Protein AF-A0A843XQ84-F1 (afdb_monomer)

Secondary structure (DSSP, 8-state):
----------SS--SSEEEEEEE----S--TT-EEEEEEE-TTT-TTT--EEEEEEE--STTSPPEEEEEEEBTTB-SS---EEEE-SS-TTTSPEEEEEEE-SS-EEE-

InterPro domains:
  IPR000757 Beta-glucanase-like, N-terminal domain [PF00722] (4-109)
  IPR000757 Beta-glucanase-like, N-terminal domain [PS51762] (1-110)
  IPR013320 Concanavalin A-like lectin/glucanase domain superfamily [SSF49899] (4-108)
  IPR044791 Beta-glucanase/XTH [PTHR31062] (4-108)

Mean predi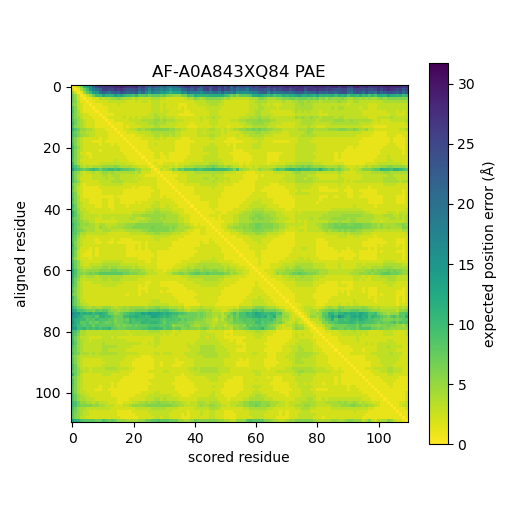cted aligned error: 3.46 Å

Nearest PDB structures (foldseek):
  2uwc-assembly2_B  TM=9.523E-01  e=3.281E-08  Tropaeolum majus
  2uwa-assembly3_C  TM=9.730E-01  e=8.077E-08  Tropaeolum majus
  2uwc-assembly1_A  TM=9.519E-01  e=8.517E-08  Tropaeolum majus
  2vh9-assembly2_B  TM=9.703E-01  e=1.609E-07  Tropaeolum majus
  1un1-assembly2_B  TM=9.450E-01  e=2.813E-06  Populus tremula

Solvent-accessible surface area (backbone atoms only — not comparable to full-atom values): 6763 Å² total; per-residue (Å²): 132,89,88,73,88,87,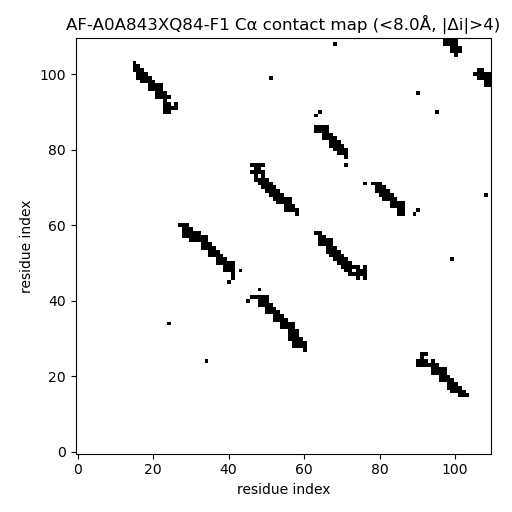86,86,78,75,96,70,88,75,96,58,47,77,48,72,49,72,50,57,45,85,80,60,76,28,58,90,44,73,53,76,56,70,51,70,45,45,96,80,32,77,77,44,24,41,32,43,40,39,36,37,40,38,25,55,71,97,50,76,54,33,43,30,39,37,48,34,38,95,55,34,65,89,59,76,55,73,47,79,42,73,64,100,61,70,54,46,79,49,65,46,72,47,30,44,38,38,52,96,90,48,77,45,83,82

Sequence (110 aa):
MSMAGSGFISSDLYNHGFFSAKIKLPSDYTAGVVVAFYTSNGDIYEKTHDELDFEFLGNVRGRPWKMQTNVYGNGSTYRGREERYVLPFDPTREAHRYSIFWSYDTIMYV

Radius of gyration: 14.88 Å; Cα contacts (8 Å, |Δi|>4): 198; chains: 1; bounding box: 34×28×44 Å

Organism: Colocasia esculenta (NCBI:txid4460)

pLDDT: mean 94.71, std 7.43, range [47.75, 98.69]

Foldseek 3Di:
DDDDDDDDDDPDDDPFDKDKDFDADAQAQQAPHKDKDKDKPCVPVVQAIWMWIWIFHGHHHPDFIKTKIWIGHPRDPPDIPIDIDGDPDRSNPGTDMWIWGTDPVDTDID

Structure (mmCIF, N/CA/C/O backbone):
data_AF-A0A843XQ84-F1
#
_entry.id   AF-A0A843XQ84-F1
#
loop_
_atom_site.group_PDB
_atom_site.id
_atom_site.type_symbol
_atom_site.label_atom_id
_atom_site.label_alt_id
_atom_site.label_comp_id
_atom_site.label_asym_id
_atom_site.label_entity_id
_atom_site.label_seq_id
_atom_site.pdbx_PDB_ins_code
_atom_site.Cartn_x
_atom_site.Cartn_y
_atom_site.Cartn_z
_atom_site.occupancy
_atom_site.B_iso_or_equiv
_atom_site.auth_seq_id
_atom_site.auth_comp_id
_atom_site.auth_asym_id
_atom_site.auth_atom_id
_atom_site.pdbx_PDB_model_num
ATOM 1 N N . MET A 1 1 ? 14.469 -5.593 25.210 1.00 47.75 1 MET A N 1
ATOM 2 C CA . MET A 1 1 ? 13.859 -6.204 24.011 1.00 47.75 1 MET A CA 1
ATOM 3 C C . MET A 1 1 ? 13.839 -5.145 22.927 1.00 47.75 1 MET A C 1
ATOM 5 O O . MET A 1 1 ? 13.253 -4.099 23.171 1.00 47.75 1 MET A O 1
ATOM 9 N N . SER A 1 2 ? 14.509 -5.351 21.791 1.00 53.62 2 SER A N 1
ATOM 10 C CA . SER A 1 2 ? 14.247 -4.514 20.615 1.00 53.62 2 SER A CA 1
ATOM 11 C C . SER A 1 2 ? 12.910 -4.963 20.025 1.00 53.62 2 SER A C 1
ATOM 13 O O . SER A 1 2 ? 12.720 -6.138 19.727 1.00 53.62 2 SER A O 1
ATOM 15 N N . MET A 1 3 ? 11.950 -4.048 19.931 1.00 70.06 3 MET A N 1
ATOM 16 C CA . MET A 1 3 ? 10.703 -4.285 19.203 1.00 70.06 3 MET A CA 1
ATOM 17 C C . MET A 1 3 ? 10.995 -3.947 17.739 1.00 70.06 3 MET A C 1
ATOM 19 O O . MET A 1 3 ? 11.185 -2.777 17.415 1.00 70.06 3 MET A O 1
ATOM 23 N N . ALA A 1 4 ? 11.132 -4.963 16.888 1.00 87.81 4 ALA A N 1
ATOM 24 C CA . ALA A 1 4 ? 11.303 -4.794 15.446 1.00 87.81 4 ALA A CA 1
ATOM 25 C C . ALA A 1 4 ? 9.949 -4.928 14.730 1.00 87.81 4 ALA A C 1
ATOM 27 O O . ALA A 1 4 ? 9.034 -5.576 15.241 1.00 87.81 4 ALA A O 1
ATOM 28 N N . GLY A 1 5 ? 9.830 -4.318 13.548 1.00 92.00 5 GLY A N 1
ATOM 29 C CA . GLY A 1 5 ? 8.718 -4.577 12.629 1.00 92.00 5 GLY A CA 1
ATOM 30 C C . GLY A 1 5 ? 8.779 -5.986 12.022 1.00 92.00 5 GLY A C 1
ATOM 31 O O . GLY A 1 5 ? 9.674 -6.775 12.327 1.00 92.00 5 GLY A O 1
ATOM 32 N N . SER A 1 6 ? 7.827 -6.308 11.147 1.00 95.94 6 SER A N 1
ATOM 33 C CA . SER A 1 6 ? 7.787 -7.574 10.406 1.00 95.94 6 SER A CA 1
ATOM 34 C C . SER A 1 6 ? 7.169 -7.368 9.023 1.00 95.94 6 SER A C 1
ATOM 36 O O . SER A 1 6 ? 6.391 -6.436 8.830 1.00 95.94 6 SER A O 1
ATOM 38 N N . GLY A 1 7 ? 7.515 -8.241 8.079 1.00 96.00 7 GLY A N 1
ATOM 39 C CA . GLY A 1 7 ? 7.019 -8.229 6.707 1.00 96.00 7 GLY A CA 1
ATOM 40 C C . GLY A 1 7 ? 7.294 -9.558 6.002 1.00 96.00 7 GLY A C 1
ATOM 41 O O . GLY A 1 7 ? 8.033 -10.402 6.512 1.00 96.00 7 GLY A O 1
ATOM 42 N N . PHE A 1 8 ? 6.682 -9.744 4.837 1.00 96.88 8 PHE A N 1
ATOM 43 C CA . PHE A 1 8 ? 6.918 -10.874 3.939 1.00 96.88 8 PHE A CA 1
ATOM 44 C C . PHE A 1 8 ? 6.840 -10.392 2.487 1.00 96.88 8 PHE A C 1
ATOM 46 O O . PHE A 1 8 ? 6.189 -9.390 2.202 1.00 96.88 8 PHE A O 1
ATOM 53 N N . ILE A 1 9 ? 7.491 -11.118 1.582 1.00 97.12 9 ILE A N 1
ATOM 54 C CA . ILE A 1 9 ? 7.538 -10.826 0.145 1.00 97.12 9 ILE A CA 1
ATOM 55 C C . ILE A 1 9 ? 7.068 -12.055 -0.641 1.00 97.12 9 ILE A C 1
ATOM 57 O O . ILE A 1 9 ? 7.143 -13.182 -0.141 1.00 97.12 9 ILE A O 1
ATOM 61 N N . SER A 1 10 ? 6.537 -11.851 -1.847 1.00 97.50 10 SER A N 1
ATOM 62 C CA . SER A 1 10 ? 6.161 -12.952 -2.734 1.00 97.50 10 SER A CA 1
ATOM 63 C C . SER A 1 10 ? 7.372 -13.812 -3.101 1.00 97.50 10 SER A C 1
ATOM 65 O O . SER A 1 10 ? 8.489 -13.320 -3.223 1.00 97.50 10 SER A O 1
ATOM 67 N N . SER A 1 11 ? 7.147 -15.111 -3.305 1.00 97.38 11 SER A N 1
ATOM 68 C CA . SER A 1 11 ? 8.203 -16.033 -3.751 1.00 97.38 11 SER A CA 1
ATOM 69 C C . SER A 1 11 ? 8.622 -15.815 -5.207 1.00 97.38 11 SER A C 1
ATOM 71 O O . SER A 1 11 ? 9.718 -16.218 -5.582 1.00 97.38 11 SER A O 1
ATOM 73 N N . ASP A 1 12 ? 7.765 -15.168 -5.999 1.00 96.81 12 ASP A N 1
ATOM 74 C CA . ASP A 1 12 ? 7.957 -14.924 -7.426 1.00 96.81 12 ASP A CA 1
ATOM 75 C C . ASP A 1 12 ? 7.823 -13.435 -7.761 1.00 96.81 12 ASP A C 1
ATOM 77 O O . ASP A 1 12 ? 7.231 -12.653 -7.005 1.00 96.81 12 ASP A O 1
ATOM 81 N N . LEU A 1 13 ? 8.351 -13.073 -8.932 1.00 96.38 13 LEU A N 1
ATOM 82 C CA . LEU A 1 13 ? 8.185 -11.770 -9.571 1.00 96.38 13 LEU A CA 1
ATOM 83 C C . LEU A 1 13 ? 7.073 -11.837 -10.620 1.00 96.38 13 LEU A C 1
ATOM 85 O O . LEU A 1 13 ? 6.879 -12.860 -11.277 1.00 96.38 13 LEU A O 1
ATOM 89 N N . TYR A 1 14 ? 6.373 -10.723 -10.812 1.00 97.12 14 TYR A N 1
ATOM 90 C CA . TYR A 1 14 ? 5.207 -10.648 -11.687 1.00 97.12 14 TYR A CA 1
ATOM 91 C C . TYR A 1 14 ? 5.322 -9.456 -12.633 1.00 97.12 14 TYR A C 1
ATOM 93 O O . TYR A 1 14 ? 5.690 -8.365 -12.210 1.00 97.12 14 TYR A O 1
ATOM 101 N N . ASN A 1 15 ? 4.950 -9.656 -13.900 1.00 95.00 15 ASN A N 1
ATOM 102 C CA . ASN A 1 15 ? 4.866 -8.564 -14.876 1.00 95.00 15 ASN A CA 1
ATOM 103 C C . ASN A 1 15 ? 3.531 -7.815 -14.821 1.00 95.00 15 ASN A C 1
ATOM 105 O O . ASN A 1 15 ? 3.489 -6.680 -15.259 1.00 95.00 15 ASN A O 1
ATOM 109 N N . HIS A 1 16 ? 2.463 -8.455 -14.335 1.00 97.12 16 HIS A N 1
ATOM 110 C CA . HIS A 1 16 ? 1.113 -7.921 -14.116 1.00 97.12 16 HIS A CA 1
ATOM 111 C C . HIS A 1 16 ? 0.367 -8.874 -13.171 1.00 97.12 16 HIS A C 1
ATOM 113 O O . HIS A 1 16 ? 0.786 -10.024 -12.998 1.00 97.12 16 HIS A O 1
ATOM 119 N N . GLY A 1 17 ? -0.754 -8.447 -12.589 1.00 97.75 17 GLY A N 1
ATOM 120 C CA . GLY A 1 17 ? -1.545 -9.345 -11.754 1.00 97.75 17 GLY A CA 1
ATOM 121 C C . GLY A 1 17 ? -2.721 -8.708 -11.027 1.00 97.75 17 GLY A C 1
ATOM 122 O O . GLY A 1 17 ? -2.932 -7.498 -11.044 1.00 97.75 17 GLY A O 1
ATOM 123 N N . PHE A 1 18 ? -3.488 -9.573 -10.365 1.00 98.44 18 PHE A N 1
ATOM 124 C CA . PHE A 1 18 ? -4.488 -9.192 -9.375 1.00 98.44 18 PHE A CA 1
ATOM 125 C C . PHE A 1 18 ? -4.016 -9.670 -8.003 1.00 98.44 18 PHE A C 1
ATOM 127 O O . PHE A 1 18 ? -4.132 -10.850 -7.666 1.00 98.44 18 PHE A O 1
ATOM 134 N N . PHE A 1 19 ? -3.459 -8.754 -7.220 1.00 98.50 19 PHE A N 1
ATOM 135 C CA . PHE A 1 19 ? -2.918 -9.036 -5.896 1.00 98.50 19 PHE A CA 1
ATOM 136 C C . PHE A 1 19 ? -3.976 -8.684 -4.863 1.00 98.50 19 PHE A C 1
ATOM 138 O O . PHE A 1 19 ? -4.462 -7.559 -4.845 1.00 98.50 19 PHE A O 1
ATOM 145 N N . SER A 1 20 ? -4.363 -9.631 -4.010 1.00 98.56 20 SER A N 1
ATOM 146 C CA . SER A 1 20 ? -5.477 -9.432 -3.081 1.00 98.56 20 SER A CA 1
ATOM 147 C C . SER A 1 20 ? -5.200 -10.066 -1.730 1.00 98.56 20 SER A C 1
ATOM 149 O O . SER A 1 20 ? -4.824 -11.236 -1.649 1.00 98.56 20 SER A O 1
ATOM 151 N N . ALA A 1 21 ? -5.465 -9.315 -0.666 1.00 98.38 21 ALA A N 1
ATOM 152 C CA . ALA A 1 21 ? -5.338 -9.780 0.707 1.00 98.38 21 ALA A CA 1
ATOM 153 C C . ALA A 1 21 ? -6.574 -9.395 1.526 1.00 98.38 21 ALA A C 1
ATOM 155 O O . ALA A 1 21 ? -7.201 -8.361 1.297 1.00 98.38 21 ALA A O 1
ATOM 156 N N . LYS A 1 22 ? -6.928 -10.236 2.506 1.00 98.56 22 LYS A N 1
ATOM 157 C CA . LYS A 1 22 ? -7.869 -9.861 3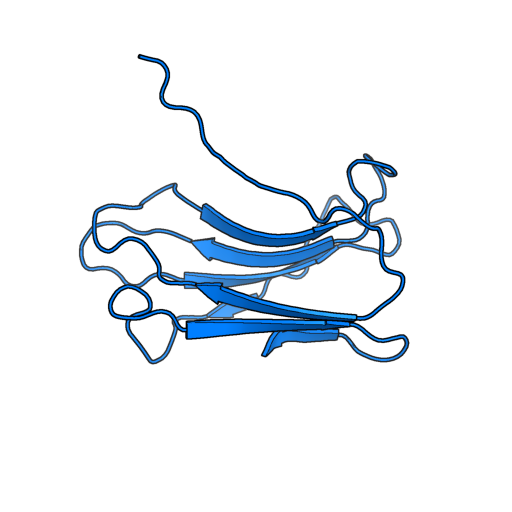.567 1.00 98.56 22 LYS A CA 1
ATOM 158 C C . LYS A 1 22 ? -7.070 -9.331 4.753 1.00 98.56 22 LYS A C 1
ATOM 160 O O . LYS A 1 22 ? -6.311 -10.088 5.350 1.00 98.56 22 LYS A O 1
ATOM 165 N N . ILE A 1 23 ? -7.256 -8.061 5.095 1.00 98.56 23 ILE A N 1
ATOM 166 C CA . ILE A 1 23 ? -6.479 -7.359 6.120 1.00 98.56 23 ILE A CA 1
ATOM 167 C C . ILE A 1 23 ? -7.437 -6.828 7.188 1.00 98.56 23 ILE A C 1
ATOM 169 O O . ILE A 1 23 ? -8.436 -6.182 6.873 1.00 98.56 23 ILE A O 1
ATOM 173 N N . LYS A 1 24 ? -7.125 -7.106 8.458 1.00 98.44 24 LYS A N 1
ATOM 174 C CA . LYS A 1 24 ? -7.779 -6.507 9.628 1.00 98.44 24 LYS A CA 1
ATOM 175 C C . LYS A 1 24 ? -6.758 -5.654 10.367 1.00 98.44 24 LYS A C 1
ATOM 177 O O . LYS A 1 24 ? -5.691 -6.161 10.712 1.00 98.44 24 LYS A O 1
ATOM 182 N N . LEU A 1 25 ? -7.080 -4.388 10.612 1.00 97.94 25 LEU A N 1
ATOM 183 C CA . LEU A 1 25 ? -6.152 -3.448 11.239 1.00 97.94 25 LEU A CA 1
ATOM 184 C C . LEU A 1 25 ? -6.181 -3.543 12.776 1.00 97.94 25 LEU A C 1
ATOM 186 O O . LEU A 1 25 ? -7.198 -3.939 13.351 1.00 97.94 25 LEU A O 1
ATOM 190 N N . PRO A 1 26 ? -5.091 -3.179 13.474 1.00 96.19 26 PRO A N 1
ATOM 191 C CA . PRO A 1 26 ? -5.088 -3.106 14.934 1.00 96.19 26 PRO A CA 1
ATOM 192 C C . PRO A 1 26 ? -6.081 -2.060 15.476 1.00 96.19 26 PRO A C 1
ATOM 194 O O . PRO A 1 26 ? -6.236 -0.980 14.907 1.00 96.19 26 PRO A O 1
ATOM 197 N N . SER A 1 27 ? -6.731 -2.366 16.604 1.00 92.81 27 SER A N 1
ATOM 198 C CA . SER A 1 27 ? -7.832 -1.565 17.170 1.00 92.81 27 SER A CA 1
ATOM 199 C C . SER A 1 27 ? -7.438 -0.576 18.278 1.00 92.81 27 SER A C 1
ATOM 201 O O . SER A 1 27 ? -8.303 0.133 18.788 1.00 92.81 27 SER A O 1
ATOM 203 N N . ASP A 1 28 ? -6.172 -0.541 18.700 1.00 90.81 28 ASP A N 1
ATOM 204 C CA . ASP A 1 28 ? -5.706 0.336 19.788 1.00 90.81 28 ASP A CA 1
ATOM 205 C C . ASP A 1 28 ? -4.875 1.525 19.256 1.00 90.81 28 ASP A C 1
ATOM 207 O O . ASP A 1 28 ? -4.957 1.889 18.081 1.00 90.81 28 ASP A O 1
ATOM 211 N N . TYR A 1 29 ? -4.094 2.174 20.121 1.00 94.56 29 TYR A N 1
ATOM 212 C CA . TYR A 1 29 ? -3.191 3.262 19.768 1.00 94.56 29 TYR A CA 1
ATOM 213 C C . TYR A 1 29 ? -2.169 2.807 18.720 1.00 94.56 29 TYR A C 1
ATOM 215 O O . TYR A 1 29 ? -1.294 1.988 18.996 1.00 94.56 29 TYR A O 1
ATOM 223 N N . THR A 1 30 ? -2.273 3.374 17.522 1.00 96.38 30 THR A N 1
ATOM 224 C CA . THR A 1 30 ? -1.470 3.004 16.348 1.00 96.38 30 THR A CA 1
ATOM 225 C C . THR A 1 30 ? -0.800 4.212 15.704 1.00 96.38 30 THR A C 1
ATOM 227 O O . THR A 1 30 ? -0.304 4.122 14.587 1.00 96.38 30 THR A O 1
ATOM 230 N N . ALA A 1 31 ? -0.764 5.363 16.382 1.00 96.94 31 ALA A N 1
ATOM 231 C CA . ALA A 1 31 ? -0.112 6.548 15.839 1.00 96.94 31 ALA A CA 1
ATOM 232 C C . ALA A 1 31 ? 1.361 6.244 15.513 1.00 96.94 31 ALA A C 1
ATOM 234 O O . ALA A 1 31 ? 2.102 5.753 16.364 1.00 96.94 31 ALA A O 1
ATOM 235 N N . GLY A 1 32 ? 1.761 6.526 14.271 1.00 95.75 32 GLY A N 1
ATOM 236 C CA . GLY A 1 32 ?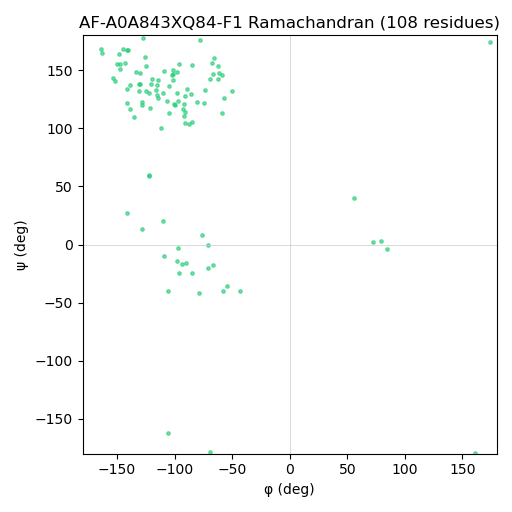 3.103 6.231 13.757 1.00 95.75 32 GLY A CA 1
ATOM 237 C C . GLY A 1 32 ? 3.300 4.806 13.226 1.00 95.75 32 GLY A C 1
ATOM 238 O O . GLY A 1 32 ? 4.366 4.515 12.695 1.00 95.75 32 GLY A O 1
ATOM 239 N N . VAL A 1 33 ? 2.296 3.928 13.326 1.00 96.06 33 VAL A N 1
ATOM 240 C CA . VAL A 1 33 ? 2.306 2.597 12.703 1.00 96.06 33 VAL A CA 1
ATOM 241 C C . VAL A 1 33 ? 1.722 2.695 11.296 1.00 96.06 33 VAL A C 1
ATOM 243 O O . VAL A 1 33 ? 0.652 3.276 11.105 1.00 96.06 33 VAL A O 1
ATOM 246 N N . VAL A 1 34 ? 2.397 2.073 10.330 1.00 98.12 34 VAL A N 1
ATOM 247 C CA . VAL A 1 34 ? 1.881 1.861 8.974 1.00 98.12 34 VAL A CA 1
ATOM 248 C C . VAL A 1 34 ? 1.729 0.363 8.746 1.00 98.12 34 VAL A C 1
ATOM 250 O O . VAL A 1 34 ? 2.657 -0.404 8.998 1.00 98.12 34 VAL A O 1
ATOM 253 N N . VAL A 1 35 ? 0.551 -0.058 8.289 1.00 98.38 35 VAL A N 1
ATOM 254 C CA . VAL A 1 35 ? 0.357 -1.394 7.711 1.00 98.38 35 VAL A CA 1
ATOM 255 C C . VAL A 1 35 ? 0.368 -1.216 6.201 1.00 98.38 35 VAL A C 1
ATOM 257 O O . VAL A 1 35 ? -0.450 -0.459 5.687 1.00 98.38 35 VAL A O 1
ATOM 260 N N . ALA A 1 36 ? 1.284 -1.885 5.506 1.00 98.50 36 ALA A N 1
ATOM 261 C CA . ALA A 1 36 ? 1.453 -1.743 4.064 1.00 98.50 36 ALA A CA 1
ATOM 262 C C . ALA A 1 36 ? 1.100 -3.044 3.330 1.00 98.50 36 ALA A C 1
ATOM 264 O O . ALA A 1 36 ? 1.403 -4.141 3.803 1.00 98.50 36 ALA A O 1
ATOM 265 N N . PHE A 1 37 ? 0.466 -2.911 2.169 1.00 98.69 37 PHE A N 1
ATOM 266 C CA . PHE A 1 37 ? 0.280 -3.973 1.185 1.00 98.69 37 PHE A CA 1
ATOM 267 C C . PHE A 1 37 ? 0.586 -3.385 -0.187 1.00 98.69 37 PHE A C 1
ATOM 269 O O . PHE A 1 37 ? -0.156 -2.533 -0.667 1.00 98.69 37 PHE A O 1
ATOM 276 N N . TYR A 1 38 ? 1.696 -3.801 -0.786 1.00 98.25 38 TYR A N 1
ATOM 277 C CA . TYR A 1 38 ? 2.258 -3.109 -1.937 1.00 98.25 38 TYR A CA 1
ATOM 278 C C . TYR A 1 38 ? 2.976 -4.066 -2.888 1.00 98.25 38 TYR A C 1
ATOM 280 O O . TYR A 1 38 ? 3.293 -5.206 -2.535 1.00 98.25 38 TYR A O 1
ATOM 288 N N . THR A 1 39 ? 3.218 -3.593 -4.107 1.00 97.88 39 THR A N 1
ATOM 289 C CA . THR A 1 39 ? 4.094 -4.240 -5.092 1.00 97.88 39 THR A CA 1
ATOM 290 C C . THR A 1 39 ? 5.262 -3.313 -5.370 1.00 97.88 39 THR A C 1
ATOM 292 O O . THR A 1 39 ? 5.020 -2.139 -5.627 1.00 97.88 39 THR A O 1
ATOM 295 N N . SER A 1 40 ? 6.494 -3.817 -5.375 1.00 96.88 40 SER A N 1
ATOM 296 C CA . SER A 1 40 ? 7.681 -2.999 -5.639 1.00 96.88 40 SER A CA 1
ATOM 297 C C . SER A 1 40 ? 8.752 -3.808 -6.360 1.00 96.88 40 SER A C 1
ATOM 299 O O . SER A 1 40 ? 8.853 -5.023 -6.181 1.00 96.88 40 SER A O 1
ATOM 301 N N . ASN A 1 41 ? 9.568 -3.125 -7.158 1.00 95.69 41 ASN A N 1
ATOM 302 C CA . ASN A 1 41 ? 10.827 -3.653 -7.686 1.00 95.69 41 ASN A CA 1
ATOM 303 C C . ASN A 1 41 ? 12.056 -2.956 -7.052 1.00 95.69 41 ASN A C 1
ATOM 305 O O . ASN A 1 41 ? 13.160 -3.025 -7.597 1.00 95.69 41 ASN A O 1
ATOM 309 N N . GLY A 1 42 ? 11.872 -2.326 -5.881 1.00 94.56 42 GLY A N 1
ATOM 310 C CA . GLY A 1 42 ? 12.888 -1.595 -5.112 1.00 94.56 42 GLY A CA 1
ATOM 311 C C . GLY A 1 42 ? 14.152 -2.383 -4.777 1.00 94.56 42 GLY A C 1
ATOM 312 O O . GLY A 1 42 ? 15.244 -1.825 -4.861 1.00 94.56 42 GLY A O 1
ATOM 313 N N . ASP A 1 43 ? 14.025 -3.685 -4.504 1.00 92.31 43 ASP A N 1
ATOM 314 C CA . ASP A 1 43 ? 15.164 -4.574 -4.222 1.00 92.31 43 ASP A CA 1
ATOM 315 C C . ASP A 1 43 ? 16.084 -4.781 -5.443 1.00 92.31 43 ASP A C 1
ATOM 317 O O . ASP A 1 43 ? 17.225 -5.220 -5.303 1.00 92.31 43 ASP A O 1
ATOM 321 N N . ILE A 1 44 ? 15.591 -4.478 -6.651 1.00 93.75 44 ILE A N 1
ATOM 322 C CA . ILE A 1 44 ? 16.328 -4.598 -7.918 1.00 93.75 44 ILE A CA 1
ATOM 323 C C . ILE A 1 44 ? 16.748 -3.211 -8.431 1.00 93.75 44 ILE A C 1
ATOM 325 O O . ILE A 1 44 ? 17.857 -3.044 -8.940 1.00 93.75 44 ILE A O 1
ATOM 329 N N . TYR A 1 45 ? 15.875 -2.207 -8.297 1.00 93.12 45 TYR A N 1
ATOM 330 C CA . TYR A 1 45 ? 16.048 -0.865 -8.859 1.00 93.12 45 TYR A CA 1
ATOM 331 C C . TYR A 1 45 ? 16.000 0.232 -7.790 1.00 93.12 45 TYR A C 1
ATOM 333 O O . TYR A 1 45 ? 15.195 1.157 -7.873 1.00 93.12 45 TYR A O 1
ATOM 341 N N . GLU A 1 46 ? 16.906 0.190 -6.815 1.00 90.44 46 GLU A N 1
ATOM 342 C CA . GLU A 1 46 ? 16.902 1.061 -5.624 1.00 90.44 46 GLU A CA 1
ATOM 343 C C . GLU A 1 46 ? 16.581 2.548 -5.892 1.00 90.44 46 GLU A C 1
ATOM 345 O O . GLU A 1 46 ? 15.854 3.183 -5.131 1.00 90.44 46 GLU A O 1
ATOM 350 N N . LYS A 1 47 ? 17.096 3.124 -6.988 1.00 91.06 47 LYS A N 1
ATOM 351 C CA . LYS A 1 47 ? 16.979 4.565 -7.292 1.00 91.06 47 LYS A CA 1
ATOM 352 C C . LYS A 1 47 ? 15.857 4.932 -8.261 1.00 91.06 47 LYS A C 1
ATOM 354 O O . LYS A 1 47 ? 15.539 6.114 -8.382 1.00 91.06 47 LYS A O 1
ATOM 359 N N . THR A 1 48 ? 15.286 3.960 -8.962 1.00 93.50 48 THR A N 1
ATOM 360 C CA . THR A 1 48 ? 14.355 4.180 -10.083 1.00 93.50 48 THR A CA 1
ATOM 361 C C . THR A 1 48 ? 13.212 3.170 -10.083 1.00 93.50 48 THR A C 1
ATOM 363 O O . THR A 1 48 ? 12.708 2.836 -11.151 1.00 93.50 48 THR A O 1
ATOM 366 N N . HIS A 1 49 ? 12.859 2.640 -8.915 1.00 94.62 49 HIS A N 1
ATOM 367 C CA . HIS A 1 49 ? 11.860 1.593 -8.798 1.00 94.62 49 HIS A CA 1
ATOM 368 C C . HIS A 1 49 ? 10.459 2.089 -9.156 1.00 94.62 49 HIS A C 1
ATOM 370 O O . HIS A 1 49 ? 10.143 3.279 -9.055 1.00 94.62 49 HIS A O 1
ATOM 376 N N . ASP A 1 50 ? 9.630 1.137 -9.554 1.00 95.81 50 ASP A N 1
ATOM 377 C CA . ASP A 1 50 ? 8.191 1.290 -9.666 1.00 95.81 50 ASP A CA 1
ATOM 378 C C . ASP A 1 50 ? 7.545 0.641 -8.437 1.00 95.81 50 ASP A C 1
ATOM 380 O O . ASP A 1 50 ? 8.000 -0.409 -7.966 1.00 95.81 50 ASP A O 1
ATOM 384 N N . GLU A 1 51 ? 6.492 1.268 -7.915 1.00 97.69 51 GLU A N 1
ATOM 385 C CA . GLU A 1 51 ? 5.818 0.823 -6.694 1.00 97.69 51 GLU A CA 1
ATOM 386 C C . GLU A 1 51 ? 4.340 1.228 -6.694 1.00 97.69 51 GLU A C 1
ATOM 388 O O . GLU A 1 51 ? 3.987 2.312 -7.167 1.00 97.69 51 GLU A O 1
ATOM 393 N N . LEU A 1 52 ? 3.479 0.331 -6.206 1.00 98.12 52 LEU A N 1
ATOM 394 C CA . LEU A 1 52 ? 2.031 0.516 -6.070 1.00 98.12 52 LEU A CA 1
ATOM 395 C C . LEU A 1 52 ? 1.623 0.176 -4.640 1.00 98.12 52 LEU A C 1
ATOM 397 O O . LEU A 1 52 ? 1.821 -0.965 -4.214 1.00 98.12 52 LEU A O 1
ATOM 401 N N . ASP A 1 53 ? 1.000 1.121 -3.941 1.00 98.44 53 ASP A N 1
ATOM 402 C CA . ASP A 1 53 ? 0.842 1.037 -2.489 1.00 98.44 53 ASP A CA 1
ATOM 403 C C . ASP A 1 53 ? -0.610 1.048 -2.030 1.00 98.44 53 ASP A C 1
ATOM 405 O O . ASP A 1 53 ? -1.407 1.883 -2.455 1.00 98.44 53 ASP A O 1
ATOM 409 N N . PHE A 1 54 ? -0.917 0.193 -1.056 1.00 98.56 54 PHE A N 1
ATOM 410 C CA . PHE A 1 54 ? -1.851 0.510 0.016 1.00 98.56 54 PHE A CA 1
ATOM 411 C C . PHE A 1 54 ? -1.077 0.731 1.313 1.00 98.56 54 PHE A C 1
ATOM 413 O O . PHE A 1 54 ? -0.419 -0.182 1.814 1.00 98.56 54 PHE A O 1
ATOM 420 N N . GLU A 1 55 ? -1.253 1.897 1.924 1.00 98.69 55 GLU A N 1
ATOM 421 C CA . GLU A 1 55 ? -0.729 2.213 3.248 1.00 98.69 55 GLU A CA 1
ATOM 422 C C . GLU A 1 55 ? -1.874 2.596 4.185 1.00 98.69 55 GLU A C 1
ATOM 424 O O . GLU A 1 55 ? -2.572 3.595 4.001 1.00 98.69 55 GLU A O 1
ATOM 429 N N . PHE A 1 56 ? -2.068 1.812 5.240 1.00 98.50 56 PHE A N 1
ATOM 430 C CA . PHE A 1 56 ? -2.987 2.154 6.314 1.00 98.50 56 PHE A CA 1
ATOM 431 C C . PHE A 1 56 ? -2.221 2.918 7.383 1.00 98.50 56 PHE A C 1
ATOM 433 O O . PHE A 1 56 ? -1.334 2.375 8.042 1.00 98.50 56 PHE A O 1
ATOM 440 N N . LEU A 1 57 ? -2.578 4.186 7.550 1.00 98.44 57 LEU A N 1
ATOM 441 C CA . LEU A 1 57 ? -1.930 5.119 8.458 1.00 98.44 57 LEU A CA 1
ATOM 442 C C . LEU A 1 57 ? -2.643 5.076 9.808 1.00 98.44 57 LEU A C 1
ATOM 444 O O . LEU A 1 57 ? -3.799 5.510 9.932 1.00 98.44 57 LEU A O 1
ATOM 448 N N . GLY A 1 58 ? -1.948 4.532 10.804 1.00 97.69 58 GLY A N 1
ATOM 449 C CA . GLY A 1 58 ? -2.445 4.408 12.163 1.00 97.69 58 GLY A CA 1
ATOM 450 C C . GLY A 1 58 ? -2.639 5.760 12.832 1.00 97.69 58 GLY A C 1
ATOM 451 O O . GLY A 1 58 ? -2.112 6.795 12.411 1.00 97.69 58 GLY A O 1
ATOM 452 N N . ASN A 1 59 ? -3.447 5.767 13.885 1.00 96.81 59 ASN A N 1
ATOM 453 C CA . ASN A 1 59 ? -3.904 7.000 14.505 1.00 96.81 59 ASN A CA 1
ATOM 454 C C . ASN A 1 59 ? -3.931 6.890 16.031 1.00 96.81 59 ASN A C 1
ATOM 456 O O . ASN A 1 59 ? -3.809 5.812 16.621 1.00 96.81 59 ASN A O 1
ATOM 460 N N . VAL A 1 60 ? -4.089 8.036 16.692 1.00 95.31 60 VAL A N 1
ATOM 461 C CA . VAL A 1 60 ? -4.350 8.066 18.132 1.00 95.31 60 VAL A CA 1
ATOM 462 C C . VAL A 1 60 ? -5.679 7.367 18.436 1.00 95.31 60 VAL A C 1
ATOM 464 O O . VAL A 1 60 ? -6.583 7.322 17.598 1.00 95.31 60 VAL A O 1
ATOM 467 N N . ARG A 1 61 ? -5.810 6.829 19.653 1.00 91.06 61 ARG A N 1
ATOM 468 C CA . ARG A 1 61 ? -6.986 6.054 20.078 1.00 91.06 61 ARG A CA 1
ATOM 469 C C . ARG A 1 61 ? -8.297 6.800 19.780 1.00 91.06 61 ARG A C 1
ATOM 471 O O . ARG A 1 61 ? -8.440 7.977 20.106 1.00 91.06 61 ARG A O 1
ATOM 478 N N . GLY A 1 62 ? -9.258 6.095 19.179 1.00 87.69 62 GLY A N 1
ATOM 479 C CA . GLY A 1 62 ? -10.590 6.622 18.856 1.00 87.69 62 GLY A CA 1
ATOM 480 C C . GLY A 1 62 ? -10.663 7.502 17.601 1.00 87.69 62 GLY A C 1
ATOM 481 O O . GLY A 1 62 ? -11.734 8.023 17.293 1.00 87.69 62 GLY A O 1
ATOM 482 N N . ARG A 1 63 ? -9.559 7.685 16.865 1.00 94.69 63 ARG A N 1
ATOM 483 C CA . ARG A 1 63 ? -9.558 8.353 15.556 1.00 94.69 63 ARG A CA 1
ATOM 484 C C . ARG A 1 63 ? -9.477 7.322 14.428 1.00 94.69 63 ARG A C 1
ATOM 486 O O . ARG A 1 63 ? -8.824 6.297 14.604 1.00 94.69 63 ARG A O 1
ATOM 493 N N . P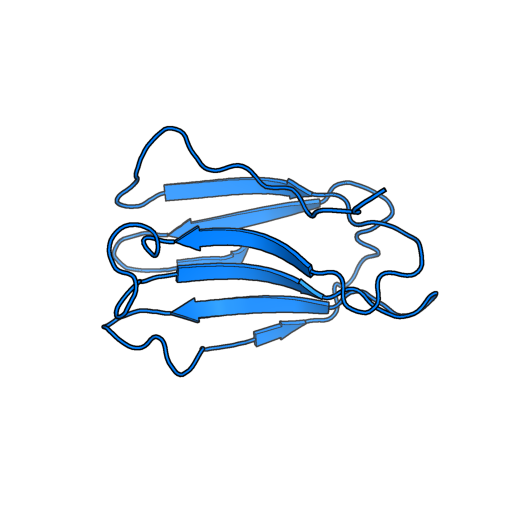RO A 1 64 ? -10.128 7.576 13.278 1.00 95.69 64 PRO A N 1
ATOM 494 C CA . PRO A 1 64 ? -10.158 6.610 12.192 1.00 95.69 64 PRO A CA 1
ATOM 495 C C . PRO A 1 64 ? -8.766 6.422 11.586 1.00 95.69 64 PRO A C 1
ATOM 497 O O . PRO A 1 64 ? -7.982 7.375 11.482 1.00 95.69 64 PRO A O 1
ATOM 500 N N . TRP A 1 65 ? -8.502 5.196 11.141 1.00 97.75 65 TRP A N 1
ATOM 501 C CA . TRP A 1 65 ? -7.429 4.911 10.196 1.00 97.75 65 TRP A CA 1
ATOM 502 C C . TRP A 1 65 ? -7.645 5.713 8.911 1.00 97.75 65 TRP A C 1
ATOM 504 O O . TRP A 1 65 ? -8.783 5.926 8.481 1.00 97.75 65 TRP A O 1
ATOM 514 N N . LYS A 1 66 ? -6.548 6.139 8.285 1.00 98.00 66 LYS A N 1
ATOM 515 C CA . LYS A 1 66 ? -6.576 6.635 6.906 1.00 98.00 66 LYS A CA 1
ATOM 516 C C . LYS A 1 66 ? -5.984 5.570 6.005 1.00 98.00 66 LYS A C 1
ATOM 518 O O . LYS A 1 66 ? -4.965 4.987 6.353 1.00 98.00 66 LYS A O 1
ATOM 523 N N . MET A 1 67 ? -6.613 5.334 4.869 1.00 98.25 67 MET A N 1
ATOM 524 C CA . MET A 1 67 ? -6.040 4.522 3.806 1.00 98.25 67 MET A CA 1
ATOM 525 C C . MET A 1 67 ? -5.421 5.471 2.783 1.00 98.25 67 MET A C 1
ATOM 527 O O . MET A 1 67 ? -6.047 6.466 2.411 1.00 98.25 67 MET A O 1
ATOM 531 N N . GLN A 1 68 ? -4.180 5.206 2.405 1.00 98.69 68 GLN A N 1
ATOM 532 C CA . GLN A 1 68 ? -3.454 5.914 1.367 1.00 98.69 68 GLN A CA 1
ATOM 533 C C . GLN A 1 68 ? -3.165 4.954 0.219 1.00 98.69 68 GLN A C 1
ATOM 535 O O . GLN A 1 68 ? -2.755 3.821 0.461 1.00 98.69 68 GLN A O 1
ATOM 540 N N . THR A 1 69 ? -3.348 5.431 -1.006 1.00 98.56 69 THR A N 1
ATOM 541 C CA . THR A 1 69 ? -2.797 4.804 -2.207 1.00 98.56 69 THR A CA 1
ATOM 542 C C . THR A 1 69 ? -1.683 5.667 -2.764 1.00 98.56 69 THR A C 1
ATOM 544 O O . THR A 1 69 ? -1.719 6.891 -2.614 1.00 98.56 69 THR A O 1
ATOM 547 N N . ASN A 1 70 ? -0.696 5.052 -3.407 1.00 97.88 70 ASN A N 1
ATOM 548 C CA . ASN A 1 70 ? 0.414 5.772 -4.020 1.00 97.88 70 ASN A CA 1
ATOM 549 C C . ASN A 1 70 ? 0.955 5.010 -5.238 1.00 97.88 70 ASN A C 1
ATOM 551 O O . ASN A 1 70 ? 0.747 3.807 -5.370 1.00 97.88 70 ASN A O 1
ATOM 555 N N . VAL A 1 71 ? 1.583 5.732 -6.166 1.00 97.06 71 VAL A N 1
ATOM 556 C CA . VAL A 1 71 ? 2.196 5.165 -7.371 1.00 97.06 71 VAL A CA 1
ATOM 557 C C . VAL A 1 71 ? 3.532 5.848 -7.639 1.00 97.06 71 VAL A C 1
ATOM 559 O O . VAL A 1 71 ? 3.572 7.036 -7.996 1.00 97.06 71 VAL A O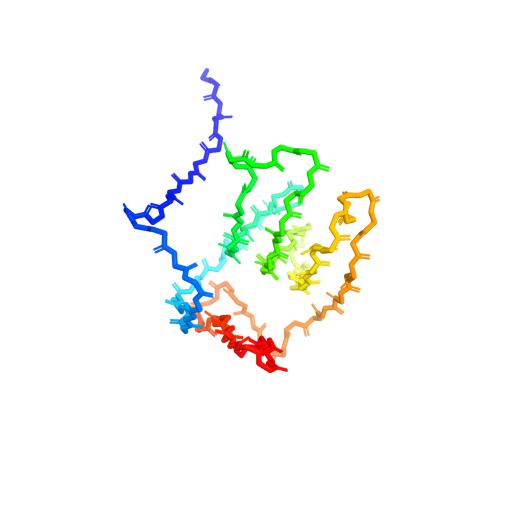 1
ATOM 562 N N . TYR A 1 72 ? 4.606 5.069 -7.571 1.00 96.31 72 TYR A N 1
ATOM 563 C CA . TYR A 1 72 ? 5.925 5.419 -8.089 1.00 96.31 72 TYR A CA 1
ATOM 564 C C . TYR A 1 72 ? 6.169 4.725 -9.420 1.00 96.31 72 TYR A C 1
ATOM 566 O O . TYR A 1 72 ? 5.708 3.614 -9.667 1.00 96.31 72 TYR A O 1
ATOM 574 N N . GLY A 1 73 ? 6.905 5.406 -10.289 1.00 92.06 73 GLY A N 1
ATOM 575 C CA . GLY A 1 73 ? 7.364 4.800 -11.526 1.00 92.06 73 GLY A CA 1
ATOM 576 C C . GLY A 1 73 ? 7.770 5.806 -12.584 1.00 92.06 73 GLY A C 1
ATOM 577 O O . GLY A 1 73 ? 7.737 7.025 -12.358 1.00 92.06 73 GLY A O 1
ATOM 578 N N . ASN A 1 74 ? 8.178 5.283 -13.741 1.00 84.81 74 ASN A N 1
ATOM 579 C CA . ASN A 1 74 ? 8.811 6.057 -14.817 1.00 84.81 74 ASN A CA 1
ATOM 580 C C . ASN A 1 74 ? 10.065 6.810 -14.316 1.00 84.81 74 ASN A C 1
ATOM 582 O O . ASN A 1 74 ? 10.272 7.988 -14.610 1.00 84.81 74 ASN A O 1
ATOM 586 N N . GLY A 1 75 ? 10.859 6.145 -13.468 1.00 81.50 75 GLY A N 1
ATOM 587 C CA . GLY A 1 75 ? 12.083 6.686 -12.869 1.00 81.50 75 GLY A CA 1
ATOM 588 C C . GLY A 1 75 ? 11.878 7.752 -11.783 1.00 81.50 75 GLY A C 1
ATOM 589 O O . GLY A 1 75 ? 12.863 8.270 -11.258 1.00 81.50 75 GLY A O 1
ATOM 590 N N . SER A 1 76 ? 10.634 8.090 -11.420 1.00 85.56 76 SER A N 1
ATOM 591 C CA . SER A 1 76 ? 10.338 9.030 -10.333 1.00 85.56 76 SER A CA 1
ATOM 592 C C . SER A 1 76 ? 10.180 8.299 -9.003 1.00 85.56 76 SER A C 1
ATOM 594 O O . SER A 1 76 ? 9.124 7.732 -8.741 1.00 85.56 76 SER A O 1
ATOM 596 N N . THR A 1 77 ? 11.196 8.400 -8.146 1.00 85.31 77 THR A N 1
ATOM 597 C CA . THR A 1 77 ? 11.201 7.888 -6.759 1.00 85.31 77 THR A CA 1
ATOM 598 C C . THR A 1 77 ? 11.152 9.004 -5.705 1.00 85.31 77 THR A C 1
ATOM 600 O O . THR A 1 77 ? 10.946 8.750 -4.525 1.00 85.31 77 THR A O 1
ATOM 603 N N . TYR A 1 78 ? 11.311 10.270 -6.111 1.00 84.94 78 TYR A N 1
ATOM 604 C CA . TYR A 1 78 ? 11.391 11.416 -5.191 1.00 84.94 78 TYR A CA 1
ATOM 605 C C . TYR A 1 78 ? 10.034 12.059 -4.866 1.00 84.94 78 TYR A C 1
ATOM 607 O O . TYR A 1 78 ? 9.937 12.856 -3.932 1.00 84.94 78 TYR A O 1
ATOM 615 N N . ARG A 1 79 ? 8.993 11.774 -5.658 1.00 86.88 79 ARG A N 1
ATOM 616 C CA . ARG A 1 79 ? 7.644 12.326 -5.487 1.00 86.88 79 ARG A CA 1
ATOM 617 C C . ARG A 1 79 ? 6.597 11.258 -5.794 1.00 86.88 79 ARG A C 1
ATOM 619 O O . ARG A 1 79 ? 6.572 10.750 -6.915 1.00 86.88 79 ARG A O 1
ATOM 626 N N . GLY A 1 80 ? 5.749 10.975 -4.807 1.00 86.69 80 GLY A N 1
ATOM 627 C CA . GLY A 1 80 ? 4.587 10.102 -4.940 1.00 86.69 80 GLY A CA 1
ATOM 628 C C . GLY A 1 80 ? 3.397 10.773 -5.636 1.00 86.69 80 GLY A C 1
ATOM 629 O O . GLY A 1 80 ? 3.420 11.956 -5.997 1.00 86.69 80 GLY A O 1
ATOM 630 N N . ARG A 1 81 ? 2.357 9.973 -5.852 1.00 95.69 81 ARG A N 1
ATOM 631 C CA . ARG A 1 81 ? 1.032 10.324 -6.375 1.00 95.69 81 ARG A CA 1
ATOM 632 C C . ARG A 1 81 ? -0.025 9.906 -5.350 1.00 95.69 81 ARG A C 1
ATOM 634 O O . ARG A 1 81 ? -0.861 9.052 -5.626 1.00 95.69 81 ARG A O 1
ATOM 641 N N . GLU A 1 82 ? 0.077 10.457 -4.146 1.00 97.56 82 GLU A N 1
ATOM 642 C CA . GLU A 1 82 ? -0.705 10.011 -2.998 1.00 97.56 82 GLU A CA 1
ATOM 643 C C . GLU A 1 82 ? -2.176 10.442 -3.085 1.00 97.56 82 GLU A C 1
ATOM 645 O O . GLU A 1 82 ? -2.486 11.625 -3.252 1.00 97.56 82 GLU A O 1
ATOM 650 N N . GLU A 1 83 ? -3.085 9.505 -2.824 1.00 98.25 83 GLU A N 1
ATOM 651 C CA . GLU A 1 83 ? -4.487 9.787 -2.503 1.00 98.25 83 GLU A CA 1
ATOM 652 C C . GLU A 1 83 ? -4.797 9.244 -1.105 1.00 98.25 83 GLU A C 1
ATOM 654 O O . GLU A 1 83 ? -4.266 8.215 -0.699 1.00 98.25 83 GLU A O 1
ATOM 659 N N . ARG A 1 84 ? -5.615 9.956 -0.316 1.00 97.94 84 ARG A N 1
ATOM 660 C CA . ARG A 1 84 ? -5.919 9.591 1.080 1.00 97.94 84 ARG A CA 1
ATOM 661 C C . ARG A 1 84 ? -7.411 9.606 1.354 1.00 97.94 84 ARG A C 1
ATOM 663 O O . ARG A 1 84 ? -8.078 10.614 1.129 1.00 97.94 84 ARG A O 1
ATOM 670 N N . TYR A 1 85 ? -7.889 8.540 1.982 1.00 97.38 85 TYR A N 1
ATOM 671 C CA . TYR A 1 85 ? -9.298 8.311 2.266 1.00 97.38 85 TYR A CA 1
ATOM 672 C C . TYR A 1 85 ? -9.529 7.945 3.729 1.00 97.38 85 TYR A C 1
ATOM 674 O O . TYR A 1 85 ? -8.716 7.282 4.376 1.00 97.38 85 TYR A O 1
ATOM 682 N N . VAL A 1 86 ? -10.687 8.352 4.244 1.00 97.00 86 VAL A N 1
ATOM 683 C CA . VAL A 1 86 ? -11.274 7.740 5.438 1.00 97.00 86 VAL A CA 1
ATOM 684 C C . VAL A 1 86 ? -12.176 6.615 4.953 1.00 97.00 86 VAL A C 1
ATOM 686 O O . VAL A 1 86 ? -13.016 6.834 4.081 1.00 97.00 86 VAL A O 1
ATOM 689 N N . LEU A 1 87 ? -11.994 5.415 5.497 1.00 96.06 87 LEU A N 1
ATOM 690 C CA . LEU A 1 87 ? -12.818 4.271 5.120 1.00 96.06 87 LEU A CA 1
ATOM 691 C C . LEU A 1 87 ? -14.254 4.458 5.645 1.00 96.06 87 LEU A C 1
ATOM 693 O O . LEU A 1 87 ? -14.435 4.942 6.764 1.00 96.06 87 LEU A O 1
ATOM 697 N N . PRO A 1 88 ? -15.286 4.054 4.882 1.00 96.50 88 PRO A N 1
ATOM 698 C CA . PRO A 1 88 ? -16.686 4.170 5.302 1.00 96.50 88 PRO A CA 1
ATOM 699 C C . PRO A 1 88 ? -17.100 3.102 6.335 1.00 96.50 88 PRO A C 1
ATOM 701 O O . PRO A 1 88 ? -18.278 2.967 6.655 1.00 96.50 88 PRO A O 1
ATOM 704 N N . PHE A 1 89 ? -16.142 2.329 6.845 1.00 96.50 89 PHE A N 1
ATOM 705 C CA . PHE A 1 89 ? -16.302 1.272 7.839 1.00 96.50 89 PHE A CA 1
ATOM 706 C C . PHE A 1 89 ? -15.117 1.291 8.815 1.00 96.50 89 PHE A C 1
ATOM 708 O O . PHE A 1 89 ? -14.103 1.940 8.560 1.00 96.50 89 PHE A O 1
ATOM 715 N N . ASP A 1 90 ? -15.240 0.571 9.933 1.00 96.31 90 ASP A N 1
ATOM 716 C CA . ASP A 1 90 ? -14.156 0.392 10.905 1.00 96.31 90 ASP A CA 1
ATOM 717 C C . ASP A 1 90 ? -13.284 -0.818 10.509 1.00 96.31 90 ASP A C 1
ATOM 719 O O . ASP A 1 90 ? -13.691 -1.961 10.745 1.00 96.31 90 ASP A O 1
ATOM 723 N N . PRO A 1 91 ? -12.079 -0.600 9.945 1.00 97.44 91 PRO A N 1
ATOM 724 C CA . PRO A 1 91 ? -11.223 -1.669 9.424 1.00 97.44 91 PRO A CA 1
ATOM 725 C C . PRO A 1 91 ? -10.593 -2.544 10.521 1.00 97.44 91 PRO A C 1
ATOM 727 O O . PRO A 1 91 ? -9.813 -3.450 10.219 1.00 97.44 91 PRO A O 1
ATOM 730 N N . THR A 1 92 ? -10.873 -2.258 11.795 1.00 97.19 92 THR A N 1
ATOM 731 C CA . THR A 1 92 ? -10.334 -2.997 12.942 1.00 97.19 92 THR A CA 1
ATOM 732 C C . THR A 1 92 ? -11.261 -4.119 13.414 1.00 97.19 92 THR A C 1
ATOM 734 O O . THR A 1 92 ? -10.831 -5.035 14.120 1.00 97.19 92 THR A O 1
ATOM 737 N N . ARG A 1 93 ? -12.537 -4.087 13.001 1.00 97.44 93 ARG A N 1
ATOM 738 C CA . ARG A 1 93 ? -13.566 -5.032 13.464 1.00 97.44 93 ARG A CA 1
ATOM 739 C C . ARG A 1 93 ? -13.484 -6.382 12.769 1.00 97.44 93 ARG A C 1
ATOM 741 O O . ARG A 1 93 ? -13.593 -7.417 13.423 1.00 97.44 93 ARG A O 1
ATOM 748 N N . GLU 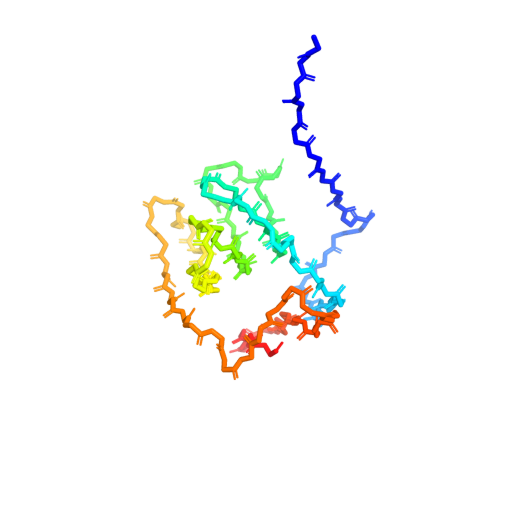A 1 94 ? -13.257 -6.380 11.464 1.00 97.81 94 GLU A N 1
ATOM 749 C CA . GLU A 1 94 ? -13.157 -7.583 10.645 1.00 97.81 94 GLU A CA 1
ATOM 750 C C . GLU A 1 94 ? -12.130 -7.405 9.527 1.00 97.81 94 GLU A C 1
ATOM 752 O O . GLU A 1 94 ? -11.616 -6.313 9.298 1.00 97.81 94 GLU A O 1
ATOM 757 N N . ALA A 1 95 ? -11.767 -8.505 8.870 1.00 98.44 95 ALA A N 1
ATOM 758 C CA . ALA A 1 95 ? -10.842 -8.436 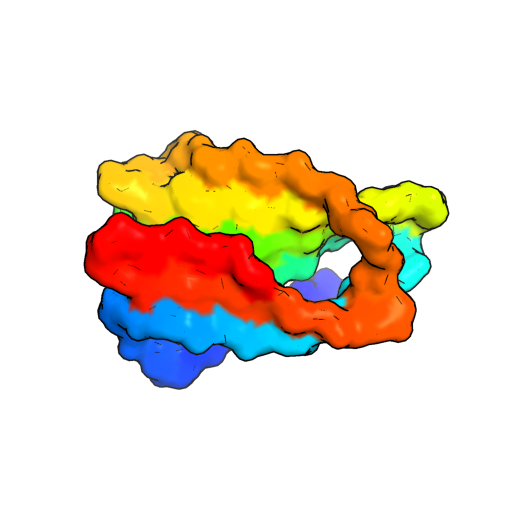7.751 1.00 98.44 95 ALA A CA 1
ATOM 759 C C . ALA A 1 95 ? -11.585 -7.996 6.486 1.00 98.44 95 ALA A C 1
ATOM 761 O O . ALA A 1 95 ? -12.500 -8.686 6.033 1.00 98.44 95 ALA A O 1
ATOM 762 N N . HIS A 1 96 ? -11.137 -6.898 5.886 1.00 98.50 96 HIS A N 1
ATOM 763 C CA . HIS A 1 96 ? -11.643 -6.401 4.609 1.00 98.50 96 HIS A CA 1
ATOM 764 C C . HIS A 1 96 ? -10.675 -6.772 3.489 1.00 98.50 96 HIS A C 1
ATOM 766 O O . HIS A 1 96 ? -9.478 -6.951 3.720 1.00 98.50 96 HIS A O 1
ATOM 772 N N . ARG A 1 97 ? -11.202 -6.957 2.278 1.00 98.56 97 ARG A N 1
ATOM 773 C CA . ARG A 1 97 ? -10.383 -7.276 1.110 1.00 98.56 97 ARG A CA 1
ATOM 774 C C . ARG A 1 97 ? -9.869 -5.979 0.495 1.00 98.56 97 ARG A C 1
ATOM 776 O O . ARG A 1 97 ? -10.677 -5.105 0.221 1.00 98.56 97 ARG A O 1
ATOM 783 N N . TYR A 1 98 ? -8.565 -5.919 0.260 1.00 98.50 98 TYR A N 1
ATOM 784 C CA . TYR A 1 98 ? -7.900 -4.847 -0.476 1.00 98.50 98 TYR A CA 1
ATOM 785 C C . TYR A 1 98 ? -7.120 -5.480 -1.616 1.00 98.50 98 TYR A C 1
ATOM 787 O O . TYR A 1 98 ? -6.446 -6.499 -1.413 1.00 98.50 98 TYR A O 1
ATOM 795 N N . SER A 1 99 ? -7.264 -4.931 -2.817 1.00 98.62 99 SER A N 1
ATOM 796 C CA . SER A 1 99 ? -6.708 -5.531 -4.021 1.00 98.62 99 SER A CA 1
ATOM 797 C C . SER A 1 99 ? -6.090 -4.493 -4.945 1.00 98.62 99 SER A C 1
ATOM 799 O O . SER A 1 99 ? -6.673 -3.442 -5.194 1.00 98.62 99 SER A O 1
ATOM 801 N N . ILE A 1 100 ? -4.920 -4.825 -5.481 1.00 98.69 100 ILE A N 1
ATOM 802 C CA . ILE A 1 100 ? -4.261 -4.078 -6.547 1.00 98.69 100 ILE A CA 1
ATOM 803 C C . ILE A 1 100 ? -4.458 -4.891 -7.821 1.00 98.69 100 ILE A C 1
ATOM 805 O O . ILE A 1 100 ? -3.940 -6.003 -7.953 1.00 98.69 100 ILE A O 1
ATOM 809 N N . PHE A 1 101 ? -5.233 -4.349 -8.753 1.00 98.50 101 PHE A N 1
ATOM 810 C CA . PHE A 1 101 ? -5.244 -4.830 -10.125 1.00 98.50 101 PHE A CA 1
ATOM 811 C C . PHE A 1 101 ? -4.234 -4.019 -10.922 1.00 98.50 101 PHE A C 1
ATOM 813 O O . PHE A 1 101 ? -4.367 -2.803 -11.027 1.00 98.50 101 PHE A O 1
ATOM 820 N N . TRP A 1 102 ? -3.256 -4.692 -11.510 1.00 98.12 102 TRP A N 1
ATOM 821 C CA . TRP A 1 102 ? -2.270 -4.076 -12.379 1.00 98.12 102 TRP A CA 1
ATOM 822 C C . TRP A 1 102 ? -2.204 -4.835 -13.698 1.00 98.12 102 TRP A C 1
ATOM 824 O O . TRP A 1 102 ? -1.902 -6.028 -13.740 1.00 98.12 102 TRP A O 1
ATOM 834 N N . SER A 1 103 ? -2.484 -4.118 -14.778 1.00 97.38 103 SER A N 1
ATOM 835 C CA . SER A 1 103 ? -2.409 -4.589 -16.157 1.00 97.38 103 SER A CA 1
ATOM 836 C C . SER A 1 103 ? -1.563 -3.633 -16.993 1.00 97.38 103 SER A C 1
ATOM 838 O O . SE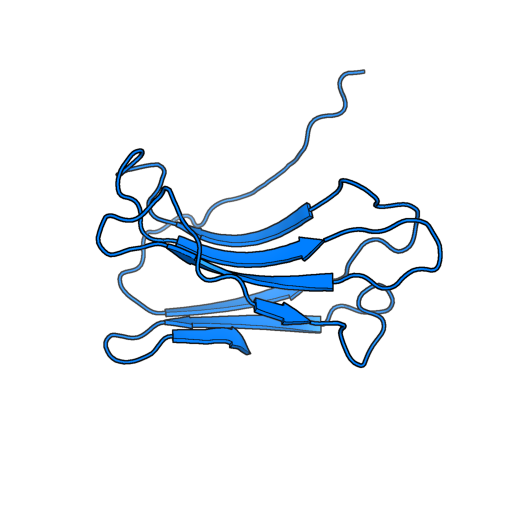R A 1 103 ? -1.107 -2.603 -16.494 1.00 97.38 103 SER A O 1
ATOM 840 N N . TYR A 1 104 ? -1.377 -3.962 -18.269 1.00 95.88 104 TYR A N 1
ATOM 841 C CA . TYR A 1 104 ? -0.664 -3.103 -19.210 1.00 95.88 104 TYR A CA 1
ATOM 842 C C . TYR A 1 104 ? -1.306 -1.710 -19.334 1.00 95.88 104 TYR A C 1
ATOM 844 O O . TYR A 1 104 ? -0.599 -0.707 -19.361 1.00 95.88 104 TYR A O 1
ATOM 852 N N . ASP A 1 105 ? -2.640 -1.645 -19.348 1.00 96.56 105 ASP A N 1
ATOM 853 C CA . ASP A 1 105 ? -3.376 -0.408 -19.626 1.00 96.56 105 ASP A CA 1
ATOM 854 C C . ASP A 1 105 ? -3.812 0.347 -18.367 1.00 96.56 105 ASP A C 1
ATOM 856 O O . ASP A 1 105 ? -4.126 1.537 -18.424 1.00 96.56 105 ASP A O 1
ATOM 860 N N . THR A 1 106 ? -3.954 -0.337 -17.229 1.00 97.25 106 THR A N 1
ATOM 861 C CA . THR A 1 106 ? -4.625 0.244 -16.058 1.00 97.25 106 THR A CA 1
ATOM 862 C C . THR A 1 106 ? -4.148 -0.359 -14.742 1.00 97.25 106 THR A C 1
ATOM 864 O O . THR A 1 106 ? -3.931 -1.570 -14.631 1.00 97.25 106 THR A O 1
ATOM 867 N N . ILE A 1 107 ? -4.065 0.513 -13.734 1.00 97.56 107 ILE A N 1
ATOM 868 C CA . ILE A 1 107 ? -3.934 0.183 -12.314 1.00 97.56 107 ILE A CA 1
ATOM 869 C C . ILE A 1 107 ? -5.253 0.546 -11.621 1.00 97.56 107 ILE A C 1
ATOM 871 O O . ILE A 1 107 ? -5.754 1.655 -11.803 1.00 97.56 107 ILE A O 1
ATOM 875 N N . MET A 1 108 ? -5.816 -0.372 -10.835 1.00 98.12 108 MET A N 1
ATOM 876 C CA . MET A 1 108 ? -6.992 -0.118 -9.998 1.00 98.12 108 MET A CA 1
ATOM 877 C C . MET A 1 108 ? -6.750 -0.581 -8.565 1.00 98.12 108 MET A C 1
ATOM 879 O O . MET A 1 108 ? -6.257 -1.685 -8.333 1.00 98.12 108 MET A O 1
ATOM 883 N N . TYR A 1 109 ? -7.193 0.245 -7.624 1.00 98.06 109 TYR A N 1
ATOM 884 C CA . TYR A 1 109 ? -7.287 -0.073 -6.205 1.00 98.06 109 TYR A CA 1
ATOM 885 C C . TYR A 1 109 ? -8.740 -0.445 -5.891 1.00 98.06 109 TYR A C 1
ATOM 887 O O . TYR A 1 109 ? -9.641 0.358 -6.141 1.00 98.06 109 TYR A O 1
ATOM 895 N N . VAL A 1 110 ? -8.972 -1.671 -5.407 1.00 91.69 110 VAL A N 1
ATOM 896 C CA . VAL A 1 110 ? -10.312 -2.261 -5.198 1.00 91.69 110 VAL A CA 1
ATOM 897 C C . VAL A 1 110 ? -10.477 -2.804 -3.787 1.00 91.69 110 VAL A C 1
ATOM 899 O O . VAL A 1 110 ? -9.584 -3.561 -3.335 1.00 91.69 110 VAL A O 1
#